Protein AF-A0A9D4FKT5-F1 (afdb_monomer_lite)

pLDDT: mean 92.28, std 6.34, range [63.06, 96.75]

Radius of gyration: 14.23 Å; chains: 1; bounding box: 28×34×32 Å

Foldseek 3Di:
DDPVVLLVVLVVVLVLLVCLVPDPHRDAAEAELDDPPDPSNVSNCVNHPPSVVGNHHYYNHHPVVVDPPVPDDDDDPPDPDDDDD

Organism: Dreissena polymorpha (NCBI:txid45954)

Sequence (85 aa):
MSSKEKGKLAMQVGRLYGSNRWADKPAHIYLTGLKKGRQLYQEMVNKNSGFENYLIDVAEKTHVELFPLDRIVYLSPDSCTPPPS

Secondary structure (DSSP, 8-state):
--HHHHHHHHHHHHHHHHHHHTSSS----EETT--TTSHHHHHHHHHSTTGGGSS-EE-SS-HHHHS-GGG-----TT-SSPPP-

Structure (mmCIF, N/CA/C/O backbone):
data_AF-A0A9D4FKT5-F1
#
_entry.id   AF-A0A9D4FKT5-F1
#
loop_
_atom_site.group_PDB
_atom_site.id
_atom_site.type_symbol
_atom_site.label_atom_id
_atom_site.label_alt_id
_atom_site.label_comp_id
_atom_site.label_asym_id
_atom_site.label_entity_id
_atom_site.label_seq_id
_atom_site.pdbx_PDB_ins_code
_atom_site.Cartn_x
_atom_site.Cartn_y
_atom_site.Cartn_z
_atom_site.occupancy
_atom_site.B_iso_or_equiv
_atom_site.auth_seq_id
_atom_site.auth_comp_id
_atom_site.auth_asym_id
_atom_site.auth_atom_id
_atom_site.pdbx_PDB_model_num
ATOM 1 N N . MET A 1 1 ? -1.350 -12.420 14.016 1.00 76.00 1 MET A N 1
ATOM 2 C CA . MET A 1 1 ? -0.641 -11.131 14.169 1.00 76.00 1 MET A CA 1
ATOM 3 C C . MET A 1 1 ? -1.197 -10.354 15.351 1.00 76.00 1 MET A C 1
ATOM 5 O O . MET A 1 1 ? -2.374 -9.996 15.356 1.00 76.00 1 MET A O 1
ATOM 9 N N . SER A 1 2 ? -0.348 -10.084 16.331 1.00 92.69 2 SER A N 1
ATOM 10 C CA . SER A 1 2 ? -0.557 -9.132 17.422 1.00 92.69 2 SER A CA 1
ATOM 11 C C . SER A 1 2 ? -0.665 -7.687 16.912 1.00 92.69 2 SER A C 1
ATOM 13 O O . SER A 1 2 ? -0.258 -7.375 15.790 1.00 92.69 2 SER A O 1
ATOM 15 N N . SER A 1 3 ? -1.167 -6.771 17.743 1.00 90.56 3 SER A N 1
ATOM 16 C CA . SER A 1 3 ? -1.244 -5.339 17.401 1.00 90.56 3 SER A CA 1
ATOM 17 C C . SER A 1 3 ? 0.130 -4.734 17.082 1.00 90.56 3 SER A C 1
ATOM 19 O O . SER A 1 3 ? 0.261 -3.948 16.148 1.00 90.56 3 SER A O 1
ATOM 21 N N . LYS A 1 4 ? 1.186 -5.162 17.791 1.00 92.50 4 LYS A N 1
ATOM 22 C CA . LYS A 1 4 ? 2.566 -4.716 17.534 1.00 92.50 4 LYS A CA 1
ATOM 23 C C . LYS A 1 4 ? 3.050 -5.136 16.144 1.00 92.50 4 LYS A C 1
ATOM 25 O O . LYS A 1 4 ? 3.687 -4.346 15.453 1.00 92.50 4 LYS A O 1
ATOM 30 N N . GLU A 1 5 ? 2.747 -6.363 15.728 1.00 95.94 5 GLU A N 1
ATOM 31 C CA . GLU A 1 5 ? 3.096 -6.859 14.391 1.00 95.94 5 GLU A CA 1
ATOM 32 C C . GLU A 1 5 ? 2.304 -6.142 13.294 1.00 95.94 5 GLU A C 1
ATOM 34 O O . GLU A 1 5 ? 2.880 -5.800 12.266 1.00 95.94 5 GLU A O 1
ATOM 39 N N . LYS A 1 6 ? 1.019 -5.836 13.527 1.00 93.69 6 LYS A N 1
ATOM 40 C CA . LYS A 1 6 ? 0.206 -5.034 12.593 1.00 93.69 6 LYS A CA 1
ATOM 41 C C . LYS A 1 6 ? 0.786 -3.631 12.403 1.00 93.69 6 LYS A C 1
ATOM 43 O O . LYS A 1 6 ? 0.919 -3.185 11.270 1.00 93.69 6 LYS A O 1
ATOM 48 N N . GLY A 1 7 ? 1.206 -2.973 13.486 1.00 93.81 7 GLY A N 1
ATOM 49 C CA . GLY A 1 7 ? 1.861 -1.664 13.410 1.00 93.81 7 GLY A CA 1
ATOM 50 C C . GLY A 1 7 ? 3.196 -1.701 12.655 1.00 93.81 7 GLY A C 1
ATOM 51 O O . GLY A 1 7 ? 3.494 -0.793 11.879 1.00 93.81 7 GLY A O 1
ATOM 52 N N . LYS A 1 8 ? 3.990 -2.770 12.822 1.00 95.62 8 LYS A N 1
ATOM 53 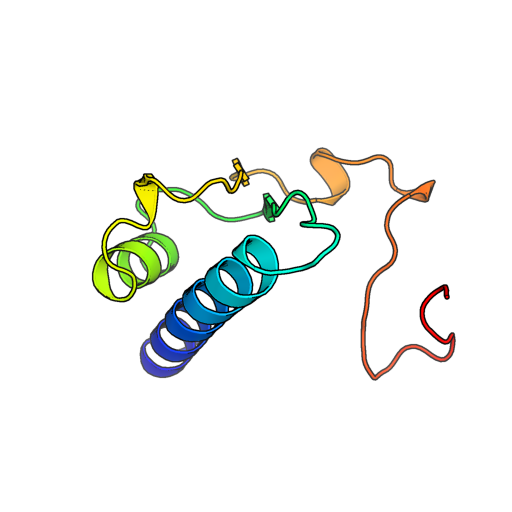C CA . LYS A 1 8 ? 5.215 -2.978 12.028 1.00 95.62 8 LYS A CA 1
ATOM 54 C C . LYS A 1 8 ? 4.903 -3.152 10.541 1.00 95.62 8 LYS A C 1
ATOM 56 O O . LYS A 1 8 ? 5.541 -2.491 9.725 1.00 95.62 8 LYS A O 1
ATOM 61 N N . LEU A 1 9 ? 3.911 -3.981 10.208 1.00 95.69 9 LEU A N 1
ATOM 62 C CA . LEU A 1 9 ? 3.460 -4.179 8.830 1.00 95.69 9 LEU A CA 1
ATOM 63 C C . LEU A 1 9 ? 2.982 -2.860 8.205 1.00 95.69 9 LEU A C 1
ATOM 65 O O . LEU A 1 9 ? 3.381 -2.531 7.093 1.00 95.69 9 LEU A O 1
ATOM 69 N N . ALA A 1 10 ? 2.204 -2.058 8.938 1.00 95.44 10 ALA A N 1
ATOM 70 C CA . ALA A 1 10 ? 1.752 -0.748 8.472 1.00 95.44 10 ALA A CA 1
ATOM 71 C C . ALA A 1 10 ? 2.925 0.177 8.101 1.00 95.44 10 ALA A C 1
ATOM 73 O O . ALA A 1 10 ? 2.895 0.801 7.041 1.00 95.44 10 ALA A O 1
ATOM 74 N N . MET A 1 11 ? 3.989 0.221 8.912 1.00 95.44 11 MET A N 1
ATOM 75 C CA . MET A 1 11 ? 5.185 1.004 8.572 1.00 95.44 11 MET A CA 1
ATOM 76 C C . MET A 1 11 ? 5.956 0.435 7.374 1.00 95.44 11 MET A C 1
ATOM 78 O O . MET A 1 11 ? 6.524 1.198 6.594 1.00 95.44 11 MET A O 1
ATOM 82 N N . GLN A 1 12 ? 5.998 -0.892 7.215 1.00 96.12 12 GLN A N 1
ATOM 83 C CA . GLN A 1 12 ? 6.621 -1.524 6.047 1.00 96.12 12 GLN A CA 1
ATOM 84 C C . GLN A 1 12 ? 5.894 -1.141 4.753 1.00 96.12 12 GLN A C 1
ATOM 86 O O . GLN A 1 12 ? 6.556 -0.834 3.767 1.00 96.12 12 GLN A O 1
ATOM 91 N N . VAL A 1 13 ? 4.559 -1.067 4.774 1.00 95.75 13 VAL A N 1
ATOM 92 C CA . VAL A 1 13 ? 3.758 -0.599 3.629 1.00 95.75 13 VAL A CA 1
ATOM 93 C C . VAL A 1 13 ? 4.067 0.859 3.280 1.00 95.75 13 VAL A C 1
ATOM 95 O O . VAL A 1 13 ? 4.259 1.174 2.107 1.00 95.75 13 VAL A O 1
ATOM 98 N N . GLY A 1 14 ? 4.192 1.745 4.275 1.00 95.19 14 GLY A N 1
ATOM 99 C CA . GLY A 1 14 ? 4.598 3.135 4.034 1.00 95.19 14 GLY A CA 1
ATOM 100 C C . GLY A 1 14 ? 5.967 3.244 3.355 1.00 95.19 14 GLY A C 1
ATOM 101 O O . GLY A 1 14 ? 6.137 3.994 2.394 1.00 95.19 14 GLY A O 1
ATOM 102 N N . ARG A 1 15 ? 6.937 2.437 3.804 1.00 95.88 15 ARG A N 1
ATOM 103 C CA . ARG A 1 15 ? 8.276 2.368 3.193 1.00 95.88 15 ARG A CA 1
ATOM 104 C C . ARG A 1 15 ? 8.243 1.798 1.775 1.00 95.88 15 ARG A C 1
ATOM 106 O O . ARG A 1 15 ? 8.910 2.350 0.907 1.00 95.88 15 ARG A O 1
ATOM 113 N N . LEU A 1 16 ? 7.462 0.739 1.542 1.00 96.31 16 LEU A N 1
ATOM 114 C CA . LEU A 1 16 ? 7.252 0.152 0.215 1.00 96.31 16 LEU A CA 1
ATOM 115 C C . LEU A 1 16 ? 6.739 1.211 -0.766 1.00 96.31 16 LEU A C 1
ATOM 117 O O . LEU A 1 16 ? 7.324 1.391 -1.830 1.00 96.31 16 LEU A O 1
ATOM 121 N N . TYR A 1 17 ? 5.689 1.945 -0.387 1.00 95.94 17 TYR A N 1
ATOM 122 C CA . TYR A 1 17 ? 5.129 3.004 -1.224 1.00 95.94 17 TYR A CA 1
ATOM 123 C C . TYR A 1 17 ? 6.145 4.114 -1.502 1.00 95.94 17 TYR A C 1
ATOM 125 O O . TYR A 1 17 ? 6.326 4.506 -2.654 1.00 95.94 17 TYR A O 1
ATOM 133 N N . GLY A 1 18 ? 6.843 4.586 -0.464 1.00 94.88 18 GLY A N 1
ATOM 134 C CA . GLY A 1 18 ? 7.891 5.594 -0.613 1.00 94.88 18 GLY A CA 1
ATOM 135 C C . GLY A 1 18 ? 8.988 5.150 -1.582 1.00 94.88 18 GLY A C 1
ATOM 136 O O . GLY A 1 18 ? 9.322 5.894 -2.497 1.00 94.88 18 GLY A O 1
ATOM 137 N N . SER A 1 19 ? 9.497 3.925 -1.432 1.00 95.81 19 SER A N 1
ATOM 138 C CA . SER A 1 19 ? 10.521 3.368 -2.324 1.00 95.81 19 SER A CA 1
ATOM 139 C C . SER A 1 19 ? 10.020 3.224 -3.760 1.00 95.81 19 SER A C 1
ATOM 141 O O . SER A 1 19 ? 10.744 3.554 -4.690 1.00 95.81 19 SER A O 1
ATOM 143 N N . ASN A 1 20 ? 8.786 2.753 -3.948 1.00 96.69 20 ASN A N 1
ATOM 144 C CA . ASN A 1 20 ? 8.204 2.560 -5.273 1.00 96.69 20 ASN A CA 1
ATOM 145 C C . ASN A 1 20 ? 7.953 3.887 -5.998 1.00 96.69 20 ASN A C 1
ATOM 147 O O . ASN A 1 20 ? 8.188 3.985 -7.196 1.00 96.69 20 ASN A O 1
ATOM 151 N N . ARG A 1 21 ? 7.521 4.925 -5.267 1.00 94.56 21 ARG A N 1
ATOM 152 C CA . ARG A 1 21 ? 7.279 6.268 -5.816 1.00 94.56 21 ARG A CA 1
ATOM 153 C C . ARG A 1 21 ? 8.536 6.891 -6.429 1.00 94.56 21 ARG A C 1
ATOM 155 O O . ARG A 1 21 ? 8.414 7.667 -7.370 1.00 94.56 21 ARG A O 1
ATOM 162 N N . TRP A 1 22 ? 9.707 6.577 -5.880 1.00 94.38 22 TRP A N 1
ATOM 163 C CA . TRP A 1 22 ? 10.998 7.105 -6.330 1.00 94.38 22 TRP A CA 1
ATOM 164 C C . TRP A 1 22 ? 11.810 6.110 -7.169 1.00 94.38 22 TRP A C 1
ATOM 166 O O . TRP A 1 22 ? 12.959 6.395 -7.487 1.00 94.38 22 TRP A O 1
ATOM 176 N N . ALA A 1 23 ? 11.252 4.946 -7.508 1.00 95.75 23 ALA A N 1
ATOM 177 C CA . ALA A 1 23 ? 11.925 3.983 -8.370 1.00 95.75 23 ALA A CA 1
ATOM 178 C C . ALA A 1 23 ? 11.955 4.483 -9.823 1.00 95.75 23 ALA A C 1
ATOM 180 O O . ALA A 1 23 ? 10.990 5.088 -10.286 1.00 95.75 23 ALA A O 1
ATOM 181 N N . ASP A 1 24 ? 13.009 4.146 -10.573 1.00 96.50 24 ASP A N 1
ATOM 182 C CA . ASP A 1 24 ? 13.110 4.470 -12.008 1.00 96.50 24 ASP A CA 1
ATOM 183 C C . ASP A 1 24 ? 11.945 3.881 -12.821 1.00 96.50 24 ASP A C 1
ATOM 185 O O . ASP A 1 24 ? 11.530 4.424 -13.844 1.00 96.50 24 ASP A O 1
ATOM 189 N N . LYS A 1 25 ? 11.415 2.744 -12.354 1.00 95.88 25 LYS A N 1
ATOM 190 C CA . LYS A 1 25 ? 10.249 2.056 -12.913 1.00 95.88 25 LYS A CA 1
ATOM 191 C C . LYS A 1 25 ? 9.295 1.669 -11.778 1.00 95.88 25 LYS A C 1
ATOM 193 O O . LYS A 1 25 ? 9.405 0.558 -11.257 1.00 95.88 25 LYS A O 1
ATOM 198 N N . PRO A 1 26 ? 8.381 2.565 -11.369 1.00 95.94 26 PRO A N 1
ATOM 199 C CA . PRO A 1 26 ? 7.407 2.270 -10.326 1.00 95.94 26 PRO A CA 1
ATOM 200 C C . PRO A 1 26 ? 6.500 1.108 -10.736 1.00 95.94 26 PRO A C 1
ATOM 202 O O . PRO A 1 26 ? 5.930 1.102 -11.828 1.00 95.94 26 PRO A O 1
ATOM 205 N N . ALA A 1 27 ? 6.337 0.134 -9.848 1.00 95.06 27 ALA A N 1
ATOM 206 C CA . ALA A 1 27 ? 5.371 -0.939 -10.014 1.00 95.06 27 ALA A CA 1
ATOM 207 C C . ALA A 1 27 ? 3.960 -0.465 -9.641 1.00 95.06 27 ALA A C 1
ATOM 209 O O . ALA A 1 27 ? 3.782 0.428 -8.806 1.00 95.06 27 ALA A O 1
ATOM 210 N N . HIS A 1 28 ? 2.944 -1.118 -10.204 1.00 95.81 28 HIS A N 1
ATOM 211 C CA . HIS A 1 28 ? 1.580 -0.961 -9.716 1.00 95.81 28 HIS A CA 1
ATOM 212 C C . HIS A 1 28 ? 1.383 -1.833 -8.467 1.00 95.81 28 HIS A C 1
ATOM 214 O O . HIS A 1 28 ? 1.405 -3.061 -8.547 1.00 95.81 28 HIS A O 1
ATOM 220 N N . ILE A 1 29 ? 1.233 -1.200 -7.301 1.00 96.56 29 ILE A N 1
ATOM 221 C CA . ILE A 1 29 ? 1.095 -1.899 -6.020 1.00 96.56 29 ILE A CA 1
ATOM 222 C C . ILE A 1 29 ? -0.371 -2.250 -5.755 1.00 96.56 29 ILE A C 1
ATOM 224 O O . ILE A 1 29 ? -1.226 -1.367 -5.705 1.00 96.56 29 ILE A O 1
ATOM 228 N N . TYR A 1 30 ? -0.611 -3.528 -5.457 1.00 96.75 30 TYR A N 1
ATOM 229 C CA . TYR A 1 30 ? -1.888 -4.053 -4.979 1.00 96.75 30 TYR A CA 1
ATOM 230 C C . TYR A 1 30 ? -1.768 -4.563 -3.540 1.00 96.75 30 TYR A C 1
ATOM 232 O O . TYR A 1 30 ? -0.931 -5.413 -3.234 1.00 96.75 30 TYR A O 1
ATOM 240 N N . LEU A 1 31 ? -2.652 -4.100 -2.658 1.00 95.88 31 LEU A N 1
ATOM 241 C CA . LEU A 1 31 ? -2.879 -4.669 -1.330 1.00 95.88 31 LEU A CA 1
ATOM 242 C C . LEU A 1 31 ? -4.162 -5.509 -1.365 1.00 95.88 31 LEU A C 1
ATOM 244 O O . LEU A 1 31 ? -5.269 -5.000 -1.186 1.00 95.88 31 LEU A O 1
ATOM 248 N N . THR A 1 32 ? -4.001 -6.805 -1.632 1.00 96.31 32 THR A N 1
ATOM 249 C CA . THR A 1 32 ? -5.102 -7.779 -1.773 1.00 96.31 32 THR A CA 1
ATOM 250 C C . THR A 1 32 ? -5.469 -8.438 -0.444 1.00 96.31 32 THR A C 1
ATOM 252 O O . THR A 1 32 ? -4.636 -8.504 0.461 1.00 96.31 32 THR A O 1
ATOM 255 N N . GLY A 1 33 ? -6.685 -8.976 -0.324 1.00 94.25 33 GLY A N 1
ATOM 256 C CA . GLY A 1 33 ? -7.174 -9.585 0.919 1.00 94.25 33 GLY A CA 1
ATOM 257 C C . GLY A 1 33 ? -7.344 -8.579 2.065 1.00 94.25 33 GLY A C 1
ATOM 258 O O . GLY A 1 33 ? -7.459 -8.970 3.230 1.00 94.25 33 GLY A O 1
ATOM 259 N N . LEU A 1 34 ? -7.327 -7.277 1.761 1.00 92.88 34 LEU A N 1
ATOM 260 C CA . LEU A 1 34 ? -7.374 -6.204 2.744 1.00 92.88 34 LEU A CA 1
ATOM 261 C C . LEU A 1 34 ? -8.745 -5.531 2.716 1.00 92.88 34 LEU A C 1
ATOM 263 O O . LEU A 1 34 ? -9.071 -4.739 1.834 1.00 92.88 34 LEU A O 1
ATOM 267 N N . LYS A 1 35 ? -9.551 -5.816 3.737 1.00 90.56 35 LYS A N 1
ATOM 268 C CA . LYS A 1 35 ? -10.864 -5.192 3.903 1.00 90.56 35 LYS A CA 1
ATOM 269 C C . LYS A 1 35 ? -10.745 -3.810 4.549 1.00 90.56 35 LYS A C 1
ATOM 271 O O . LYS A 1 35 ? -10.257 -3.688 5.680 1.00 90.56 35 LYS A O 1
ATOM 276 N N . LYS A 1 36 ? -11.259 -2.783 3.864 1.00 87.31 36 LYS A N 1
ATOM 277 C CA . LYS A 1 36 ? -11.389 -1.425 4.420 1.00 87.31 36 LYS A CA 1
ATOM 278 C C . LYS A 1 36 ? -12.203 -1.460 5.721 1.00 87.31 36 LYS A C 1
ATOM 280 O O . LYS A 1 36 ? -13.163 -2.217 5.849 1.00 87.31 36 LYS A O 1
ATOM 285 N N . GLY A 1 37 ? -11.782 -0.682 6.717 1.00 83.06 37 GLY A N 1
ATOM 286 C CA . GLY A 1 37 ? -12.434 -0.625 8.033 1.00 83.06 37 GLY A CA 1
ATOM 287 C C . GLY A 1 37 ? -12.069 -1.750 9.015 1.00 83.06 37 GLY A C 1
ATOM 288 O O . GLY A 1 37 ? -12.484 -1.700 10.170 1.00 83.06 37 GLY A O 1
ATOM 289 N N . ARG A 1 38 ? -11.261 -2.748 8.622 1.00 89.69 38 ARG A N 1
ATOM 290 C CA . ARG A 1 38 ? -10.662 -3.691 9.587 1.00 89.69 38 ARG A CA 1
ATOM 291 C C . ARG A 1 38 ? -9.473 -3.055 10.309 1.00 89.69 38 ARG A C 1
ATOM 293 O O . ARG A 1 38 ? -8.832 -2.145 9.791 1.00 89.69 38 ARG A O 1
ATOM 300 N N . GLN A 1 39 ? -9.123 -3.614 11.470 1.00 90.38 39 GLN A N 1
ATOM 301 C CA . GLN A 1 39 ? -8.039 -3.110 12.322 1.00 90.38 39 GLN A CA 1
ATOM 302 C C . GLN A 1 39 ? -6.717 -2.909 11.562 1.00 90.38 39 GLN A C 1
ATOM 304 O O . GLN A 1 39 ? -6.035 -1.921 11.784 1.00 90.38 39 GLN A O 1
ATOM 309 N N . LEU A 1 40 ? -6.352 -3.815 10.645 1.00 92.06 40 LEU A N 1
ATOM 310 C CA . LEU A 1 40 ? -5.112 -3.670 9.878 1.00 92.06 40 LEU A CA 1
ATOM 311 C C . LEU A 1 40 ? -5.149 -2.461 8.926 1.00 92.06 40 LEU A C 1
ATOM 313 O O . LEU A 1 40 ? -4.169 -1.731 8.848 1.00 92.06 40 LEU A O 1
ATOM 317 N N . TYR A 1 41 ? -6.278 -2.219 8.252 1.00 93.69 41 TYR A N 1
ATOM 318 C CA . TYR A 1 41 ? -6.456 -1.027 7.418 1.00 93.69 41 TYR A CA 1
ATOM 319 C C . TYR A 1 41 ? -6.380 0.250 8.265 1.00 93.69 41 TYR A C 1
ATOM 321 O O . TYR A 1 41 ? -5.691 1.195 7.901 1.00 93.69 41 TYR A O 1
ATOM 329 N N . GLN A 1 42 ? -7.029 0.256 9.433 1.00 93.25 42 GLN A N 1
ATOM 330 C CA . GLN A 1 42 ? -6.978 1.391 10.358 1.00 93.25 42 GLN A CA 1
ATOM 331 C C . GLN A 1 42 ? -5.550 1.676 10.841 1.00 93.25 42 GLN A C 1
ATOM 333 O O . GLN A 1 42 ? -5.141 2.830 10.873 1.00 93.25 42 GLN A O 1
ATOM 338 N N . GLU A 1 43 ? -4.760 0.645 11.155 1.00 94.12 43 GLU A N 1
ATOM 339 C CA . GLU A 1 43 ? -3.339 0.814 11.489 1.00 94.12 43 GLU A CA 1
ATOM 340 C C . GLU A 1 43 ? -2.548 1.435 10.329 1.00 94.12 43 GLU A C 1
ATOM 342 O O . GLU A 1 43 ? -1.708 2.302 10.563 1.00 94.12 43 GLU A O 1
ATOM 347 N N . MET A 1 44 ? -2.830 1.048 9.079 1.00 94.25 44 MET A N 1
ATOM 348 C CA . MET A 1 44 ? -2.194 1.661 7.907 1.00 94.25 44 MET A CA 1
ATOM 349 C C . MET A 1 44 ? -2.539 3.146 7.780 1.00 94.25 44 MET A C 1
ATOM 351 O O . MET A 1 44 ? -1.621 3.941 7.596 1.00 94.25 44 MET A O 1
ATOM 355 N N . VAL A 1 45 ? -3.813 3.517 7.939 1.00 94.06 45 VAL A N 1
ATOM 356 C CA . VAL A 1 45 ? -4.265 4.921 7.911 1.00 94.06 45 VAL A CA 1
ATOM 357 C C . VAL A 1 45 ? -3.647 5.731 9.054 1.00 94.06 45 VAL A C 1
ATOM 359 O O . VAL A 1 45 ? -3.149 6.830 8.837 1.00 94.06 45 VAL A O 1
ATOM 362 N N . ASN A 1 46 ? -3.610 5.173 10.266 1.00 93.19 46 ASN A N 1
ATOM 363 C CA . ASN A 1 46 ? -3.097 5.867 11.449 1.00 93.19 46 ASN A CA 1
ATOM 364 C C . ASN A 1 46 ? -1.577 6.067 11.409 1.00 93.19 46 ASN A C 1
ATOM 366 O O . ASN A 1 46 ? -1.067 7.072 11.903 1.00 93.19 46 ASN A O 1
ATOM 370 N N . LYS A 1 47 ? -0.832 5.087 10.883 1.00 92.69 47 LYS A N 1
ATOM 371 C CA . LYS A 1 47 ? 0.639 5.123 10.854 1.00 92.69 47 LYS A CA 1
ATOM 372 C C . LYS A 1 47 ? 1.197 5.825 9.626 1.00 92.69 47 LYS A C 1
ATOM 374 O O . LYS A 1 47 ? 2.311 6.338 9.697 1.00 92.69 47 LYS A O 1
ATOM 379 N N . ASN A 1 48 ? 0.453 5.848 8.525 1.00 92.56 48 ASN A N 1
ATOM 380 C CA . ASN A 1 48 ? 0.898 6.434 7.271 1.00 92.56 48 ASN A CA 1
ATOM 381 C C . ASN A 1 48 ? -0.007 7.614 6.917 1.00 92.56 48 ASN A C 1
ATOM 383 O O . ASN A 1 48 ? -1.113 7.442 6.408 1.00 92.56 48 ASN A O 1
ATOM 387 N N . SER A 1 49 ? 0.477 8.829 7.185 1.00 91.62 49 SER A N 1
ATOM 388 C CA . SER A 1 49 ? -0.266 10.048 6.859 1.00 91.62 49 SER A CA 1
ATOM 389 C C . SER A 1 49 ? -0.604 10.090 5.367 1.00 91.62 49 SER A C 1
ATOM 391 O O . SER A 1 49 ? 0.271 9.907 4.515 1.00 91.62 49 SER A O 1
ATOM 393 N N . GLY A 1 50 ? -1.885 10.297 5.058 1.00 91.44 50 GLY A N 1
ATOM 394 C CA . GLY A 1 50 ? -2.384 10.335 3.687 1.00 91.44 50 GLY A CA 1
ATOM 395 C C . GLY A 1 50 ? -2.407 8.981 2.973 1.00 91.44 50 GLY A C 1
ATOM 396 O O . GLY A 1 50 ? -2.437 8.984 1.747 1.00 91.44 50 GLY A O 1
ATOM 397 N N . PHE A 1 51 ? -2.404 7.851 3.695 1.00 93.69 51 PHE A N 1
ATOM 398 C CA . PHE A 1 51 ? -2.487 6.499 3.114 1.00 93.69 51 PHE A CA 1
ATOM 399 C C . PHE A 1 51 ? -3.601 6.350 2.069 1.00 93.69 51 PHE A C 1
ATOM 401 O O . PHE A 1 51 ? -3.409 5.721 1.037 1.00 93.69 51 PHE A O 1
ATOM 408 N N . GLU A 1 52 ? -4.757 6.969 2.306 1.00 91.94 52 GLU A N 1
ATOM 409 C CA . GLU A 1 52 ? -5.909 6.916 1.396 1.00 91.94 52 GLU A CA 1
ATOM 410 C C . GLU A 1 52 ? -5.660 7.627 0.057 1.00 91.94 52 GLU A C 1
ATOM 412 O O . GLU A 1 52 ? -6.363 7.367 -0.913 1.00 91.94 52 GLU A O 1
ATOM 417 N N . ASN A 1 53 ? -4.635 8.481 -0.003 1.00 93.25 53 ASN A N 1
ATOM 418 C CA . ASN A 1 53 ? -4.186 9.179 -1.207 1.00 93.25 53 ASN A CA 1
ATOM 419 C C . ASN A 1 53 ? -2.981 8.491 -1.869 1.00 93.25 53 ASN A C 1
ATOM 421 O O . ASN A 1 53 ? -2.368 9.059 -2.776 1.00 93.25 53 ASN A O 1
ATOM 425 N N . TYR A 1 54 ? -2.567 7.315 -1.390 1.00 94.44 54 TYR A N 1
ATOM 426 C CA . TYR A 1 54 ? -1.482 6.574 -2.023 1.00 94.44 54 TYR A CA 1
ATOM 427 C C . TYR A 1 54 ? -1.956 6.036 -3.374 1.00 94.44 54 TYR A C 1
ATOM 429 O O . TYR A 1 54 ? -3.081 5.562 -3.503 1.00 94.44 54 TYR A O 1
ATOM 437 N N . LEU A 1 55 ? -1.076 6.078 -4.375 1.00 94.88 55 LEU A N 1
ATOM 438 C CA . LEU A 1 55 ? -1.315 5.476 -5.691 1.00 94.8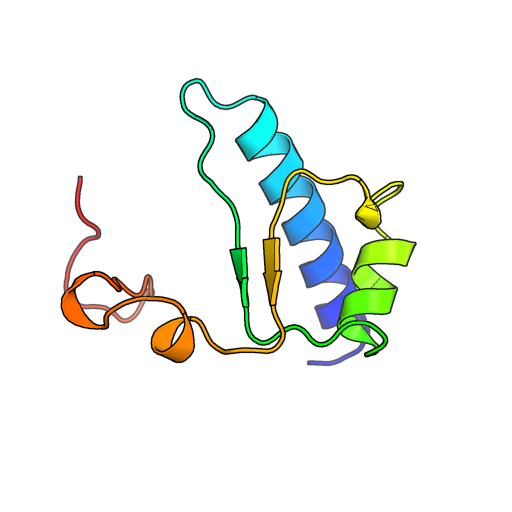8 55 LEU A CA 1
ATOM 439 C C . LEU A 1 55 ? -1.142 3.949 -5.616 1.00 94.88 55 LEU A C 1
ATOM 4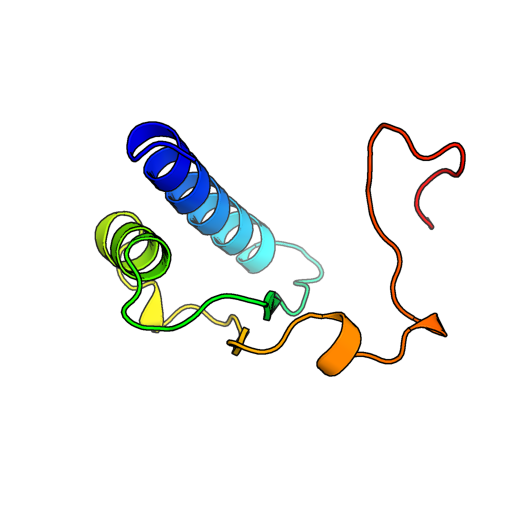41 O O . LEU A 1 55 ? -0.183 3.395 -6.153 1.00 94.88 55 LEU A O 1
ATOM 445 N N . ILE A 1 56 ? -2.027 3.295 -4.865 1.00 95.06 56 ILE A N 1
ATOM 446 C CA . ILE A 1 56 ? -2.067 1.848 -4.644 1.00 95.06 56 ILE A CA 1
ATOM 447 C C . ILE A 1 56 ? -3.515 1.360 -4.710 1.00 95.06 56 ILE A C 1
ATOM 449 O O . ILE A 1 56 ? -4.429 2.038 -4.236 1.00 95.06 56 ILE A O 1
ATOM 453 N N . ASP A 1 57 ? -3.719 0.152 -5.219 1.00 95.44 57 ASP A N 1
ATOM 454 C CA . ASP A 1 57 ? -5.033 -0.482 -5.241 1.00 95.44 57 ASP A CA 1
ATOM 455 C C . ASP A 1 57 ? -5.234 -1.335 -3.982 1.00 95.44 57 ASP A C 1
ATOM 457 O O . ASP A 1 57 ? -4.442 -2.225 -3.671 1.00 95.44 57 ASP A O 1
ATOM 461 N N . VAL A 1 58 ? -6.320 -1.087 -3.246 1.00 94.75 58 VAL A N 1
ATOM 462 C CA . VAL A 1 58 ? -6.712 -1.883 -2.071 1.00 94.75 58 VAL A CA 1
ATOM 463 C C . VAL A 1 58 ? -7.949 -2.701 -2.412 1.00 94.75 58 VAL A C 1
ATOM 465 O O . VAL A 1 58 ? -9.005 -2.136 -2.702 1.00 94.75 58 VAL A O 1
ATOM 468 N N . ALA A 1 59 ? -7.840 -4.025 -2.316 1.00 94.75 59 ALA A N 1
ATOM 469 C CA . ALA A 1 59 ? -8.914 -4.948 -2.657 1.00 94.75 59 ALA A CA 1
ATOM 470 C C . ALA A 1 59 ? -9.177 -5.960 -1.534 1.00 94.75 59 ALA A C 1
ATOM 472 O O . ALA A 1 59 ? -8.252 -6.533 -0.959 1.00 94.75 59 ALA A O 1
ATOM 473 N N . GLU A 1 60 ? -10.458 -6.229 -1.260 1.00 96.06 60 GLU A N 1
ATOM 474 C CA . GLU A 1 60 ? -10.867 -7.298 -0.334 1.00 96.06 60 GLU A CA 1
ATOM 475 C C . GLU A 1 60 ? -10.654 -8.694 -0.943 1.00 96.06 60 GLU A C 1
ATOM 477 O O . GLU A 1 60 ? -10.374 -9.640 -0.214 1.00 96.06 60 GLU A O 1
ATOM 482 N N . LYS A 1 61 ? -10.726 -8.805 -2.275 1.00 96.75 61 LYS A N 1
ATOM 483 C CA . LYS A 1 61 ? -10.431 -10.035 -3.022 1.00 96.75 61 LYS A CA 1
ATOM 484 C C . LYS A 1 61 ? -8.963 -10.434 -2.879 1.00 96.75 61 LYS A C 1
ATOM 486 O O . LYS A 1 61 ? -8.087 -9.572 -2.753 1.00 96.75 61 LYS A O 1
ATOM 491 N N . THR A 1 62 ? -8.691 -11.733 -2.928 1.00 95.75 62 THR A N 1
ATOM 492 C CA . THR A 1 62 ? -7.324 -12.269 -2.955 1.00 95.75 62 THR A CA 1
ATOM 493 C C . THR A 1 62 ? -6.665 -12.045 -4.321 1.00 95.75 62 THR A C 1
ATOM 495 O O . THR A 1 62 ? -7.335 -11.808 -5.323 1.00 95.75 62 THR A O 1
ATOM 498 N N . HIS A 1 63 ? -5.336 -12.122 -4.387 1.00 94.56 63 HIS A N 1
ATOM 499 C CA . HIS A 1 63 ? -4.592 -11.977 -5.645 1.00 94.56 63 HIS A CA 1
ATOM 500 C C . HIS A 1 63 ? -4.924 -13.086 -6.661 1.00 94.56 63 HIS A C 1
ATOM 502 O O . HIS A 1 63 ? -4.910 -12.806 -7.852 1.00 94.56 63 HIS A O 1
ATOM 508 N N . VAL A 1 64 ? -5.294 -14.296 -6.220 1.00 95.62 64 VAL A N 1
ATOM 509 C CA . VAL A 1 64 ? -5.754 -15.386 -7.108 1.00 95.62 64 VAL A CA 1
ATOM 510 C C . VAL A 1 64 ? -7.102 -15.067 -7.761 1.00 95.62 64 VAL A C 1
ATOM 512 O O . VAL A 1 64 ? -7.364 -15.477 -8.884 1.00 95.62 64 VAL A O 1
ATOM 515 N N . GLU A 1 65 ? -7.967 -14.320 -7.074 1.00 95.94 65 GLU A N 1
ATOM 516 C CA . GLU A 1 65 ? -9.257 -13.888 -7.626 1.00 95.94 65 GLU A CA 1
ATOM 517 C C . GLU A 1 65 ? -9.132 -12.668 -8.553 1.00 95.94 65 GLU A C 1
ATOM 519 O O . GLU A 1 65 ? -10.053 -12.380 -9.318 1.00 95.94 65 GLU A O 1
ATOM 524 N N . LEU A 1 66 ? -8.035 -11.913 -8.448 1.00 95.19 66 LEU A N 1
ATOM 525 C CA . LEU A 1 66 ? -7.797 -10.687 -9.218 1.00 95.19 66 LEU A CA 1
ATOM 526 C C . LEU A 1 66 ? -6.931 -10.921 -10.456 1.00 95.19 66 LEU A C 1
ATOM 528 O O . LEU A 1 66 ? -7.112 -10.234 -11.460 1.00 95.19 66 LEU A O 1
ATOM 532 N N . PHE A 1 67 ? -5.996 -11.867 -10.386 1.00 95.88 67 PHE A N 1
ATOM 533 C CA . PHE A 1 67 ? -5.010 -12.120 -11.427 1.00 95.88 67 PHE A CA 1
ATOM 534 C C . PHE A 1 67 ? -5.051 -13.583 -11.872 1.00 95.88 67 PHE A C 1
ATOM 536 O O . PHE A 1 67 ? -5.320 -14.471 -11.063 1.00 95.88 67 PHE A O 1
ATOM 543 N N . PRO A 1 68 ? -4.773 -13.858 -13.155 1.00 95.88 68 PRO A N 1
ATOM 544 C CA . PRO A 1 68 ? -4.748 -15.221 -13.657 1.00 95.88 68 PRO A CA 1
ATOM 545 C C . PRO A 1 68 ? -3.556 -15.983 -13.054 1.00 95.88 68 PRO A C 1
ATOM 547 O O . PRO A 1 68 ? -2.438 -15.467 -13.005 1.00 95.88 68 PRO A O 1
ATOM 550 N N . LEU A 1 69 ? -3.811 -17.202 -12.567 1.00 93.69 69 LEU A N 1
ATOM 551 C CA . LEU A 1 69 ? -2.864 -18.009 -11.783 1.00 93.69 69 LEU A CA 1
ATOM 552 C C . LEU A 1 69 ? -1.519 -18.246 -12.483 1.00 93.69 69 LEU A C 1
ATOM 554 O O . LEU A 1 69 ? -0.486 -18.251 -11.821 1.00 93.69 69 LEU A O 1
ATOM 558 N N . ASP A 1 70 ? -1.517 -18.398 -13.807 1.00 94.31 70 ASP A N 1
ATOM 559 C CA . ASP A 1 70 ? -0.319 -18.608 -14.630 1.00 94.31 70 ASP A CA 1
ATOM 560 C C . ASP A 1 70 ? 0.646 -17.412 -14.628 1.00 94.31 70 ASP A C 1
ATOM 562 O O . ASP A 1 70 ? 1.812 -17.557 -14.991 1.00 94.31 70 ASP A O 1
ATOM 566 N N . ARG A 1 71 ? 0.185 -16.235 -14.190 1.00 93.06 71 ARG A N 1
ATOM 567 C CA . ARG A 1 71 ? 1.004 -15.020 -14.067 1.00 93.06 71 ARG A CA 1
ATOM 568 C C . ARG A 1 71 ? 1.434 -14.720 -12.636 1.00 93.06 71 ARG A C 1
ATOM 570 O O . ARG A 1 71 ? 2.116 -13.721 -12.409 1.00 93.06 71 ARG A O 1
ATOM 577 N N . ILE A 1 72 ? 1.022 -15.538 -11.668 1.00 94.75 72 ILE A N 1
ATOM 578 C CA . ILE A 1 72 ? 1.322 -15.311 -10.256 1.00 94.75 72 ILE A CA 1
ATOM 579 C C . ILE A 1 72 ? 2.592 -16.068 -9.889 1.00 94.75 72 ILE A C 1
ATOM 581 O O . ILE A 1 72 ? 2.634 -17.295 -9.894 1.00 94.75 72 ILE A O 1
ATOM 585 N N . VAL A 1 73 ? 3.618 -15.315 -9.501 1.00 94.31 73 VAL A N 1
ATOM 586 C CA . VAL A 1 73 ? 4.845 -15.856 -8.917 1.00 94.31 73 VAL A CA 1
ATOM 587 C C . VAL A 1 73 ? 4.883 -15.469 -7.445 1.00 94.31 73 VAL A C 1
ATOM 589 O O . VAL A 1 73 ? 4.891 -14.287 -7.101 1.00 94.31 73 VAL A O 1
ATOM 592 N N . TYR A 1 74 ? 4.899 -16.471 -6.570 1.00 92.94 74 TYR A N 1
ATOM 593 C CA . TYR A 1 74 ? 5.014 -16.260 -5.133 1.00 92.94 74 TYR A CA 1
ATOM 594 C C . TYR A 1 74 ? 6.473 -16.214 -4.698 1.00 92.94 74 TYR A C 1
ATOM 596 O O . TYR A 1 74 ? 7.222 -17.169 -4.886 1.00 92.94 74 TYR A O 1
ATOM 604 N N . LEU A 1 75 ? 6.853 -15.115 -4.052 1.00 91.69 75 LEU A N 1
ATOM 605 C CA 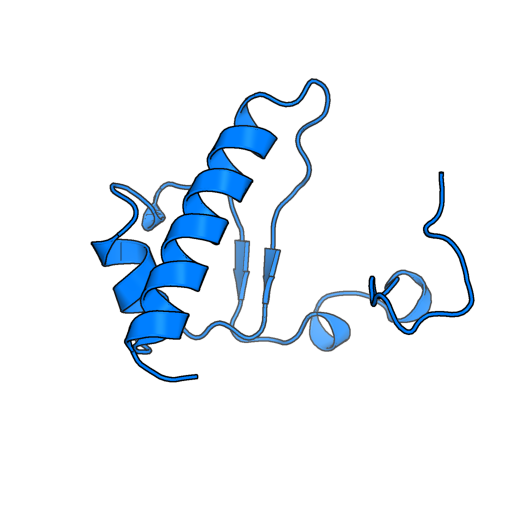. LEU A 1 75 ? 8.167 -14.964 -3.442 1.00 91.69 75 LEU A CA 1
ATOM 606 C C . LEU A 1 75 ? 8.129 -15.533 -2.020 1.00 91.69 75 LEU A C 1
ATOM 608 O O . LEU A 1 75 ? 7.468 -14.974 -1.144 1.00 91.69 75 LEU A O 1
ATOM 612 N N . SER A 1 76 ? 8.833 -16.641 -1.795 1.00 91.44 76 SER A N 1
ATOM 613 C CA . SER A 1 76 ? 9.000 -17.258 -0.478 1.00 91.44 76 SER A CA 1
ATOM 614 C C . SER A 1 76 ? 10.453 -17.698 -0.302 1.00 91.44 76 SER A C 1
ATOM 616 O O . SER A 1 76 ? 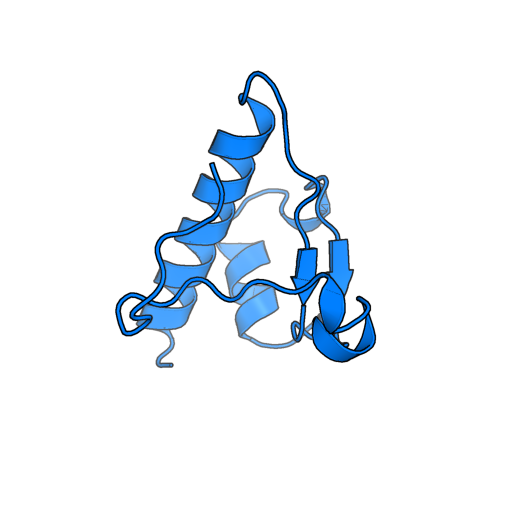11.010 -18.262 -1.238 1.00 91.44 76 SER A O 1
ATOM 618 N N . PRO A 1 77 ? 11.086 -17.492 0.866 1.00 90.00 77 PRO A N 1
ATOM 619 C CA . PRO A 1 77 ? 12.444 -17.986 1.103 1.00 90.00 77 PRO A CA 1
ATOM 620 C C . PRO A 1 77 ? 12.558 -19.515 0.989 1.00 90.00 77 PRO A C 1
ATOM 622 O O . PRO A 1 77 ? 13.634 -20.016 0.686 1.00 90.00 77 PRO A O 1
ATOM 625 N N . ASP A 1 78 ? 11.456 -20.246 1.185 1.00 91.88 78 ASP A N 1
ATOM 626 C CA . ASP A 1 78 ? 11.411 -21.709 1.074 1.00 91.88 78 ASP A CA 1
ATOM 627 C C . ASP A 1 78 ? 11.319 -22.205 -0.382 1.00 91.88 78 ASP A C 1
ATOM 629 O O . ASP A 1 78 ? 11.308 -23.412 -0.631 1.00 91.88 78 ASP A O 1
ATOM 633 N N . SER A 1 79 ? 11.213 -21.305 -1.368 1.00 87.56 79 SER A N 1
ATOM 634 C CA . SER A 1 79 ? 11.126 -21.713 -2.770 1.00 87.56 79 SER A CA 1
ATOM 635 C C . SER A 1 79 ? 12.478 -22.214 -3.281 1.00 87.56 79 SER A C 1
ATOM 637 O O . SER A 1 79 ? 13.474 -21.498 -3.218 1.00 87.56 79 SER A O 1
ATOM 639 N N . CYS A 1 80 ? 12.504 -23.403 -3.887 1.00 83.50 80 CYS A N 1
ATOM 640 C CA . CYS A 1 80 ? 13.706 -23.940 -4.538 1.00 83.50 80 CYS A CA 1
ATOM 641 C C . CYS A 1 80 ? 14.039 -23.267 -5.884 1.00 83.50 80 CYS A C 1
ATOM 643 O O . CYS A 1 80 ? 15.047 -23.602 -6.503 1.00 83.50 80 CYS A O 1
ATOM 645 N N . THR A 1 81 ? 13.195 -22.350 -6.362 1.00 78.69 81 THR A N 1
ATOM 646 C CA . THR A 1 81 ? 13.348 -21.650 -7.642 1.00 78.69 81 THR A CA 1
ATOM 647 C C . THR A 1 81 ? 13.707 -20.182 -7.410 1.00 78.69 81 THR A C 1
ATOM 649 O O . THR A 1 81 ? 12.988 -19.513 -6.666 1.00 78.69 81 THR A O 1
ATOM 652 N N . PRO A 1 82 ? 14.766 -19.647 -8.044 1.00 73.00 82 PRO A N 1
ATOM 653 C CA . PRO A 1 82 ? 15.081 -18.228 -7.936 1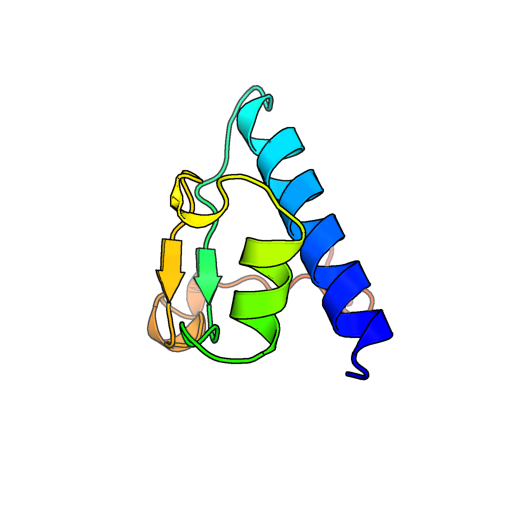.00 73.00 82 PRO A CA 1
ATOM 654 C C . PRO A 1 82 ? 13.986 -17.368 -8.597 1.00 73.00 82 PRO A C 1
ATOM 656 O O . PRO A 1 82 ? 13.348 -17.824 -9.551 1.00 73.00 82 PRO A O 1
ATOM 659 N N . PRO A 1 83 ? 13.755 -16.131 -8.115 1.00 69.69 83 PRO A N 1
ATOM 660 C CA . PRO A 1 83 ? 12.822 -15.210 -8.754 1.00 69.69 83 PRO A CA 1
ATOM 661 C C . PRO A 1 83 ? 13.276 -14.858 -10.183 1.00 69.69 83 PRO A C 1
ATOM 663 O O . PRO A 1 83 ? 14.482 -14.820 -10.439 1.00 69.69 83 PRO A O 1
ATOM 666 N N . PRO A 1 84 ? 12.333 -14.607 -11.112 1.00 70.38 84 PRO A N 1
ATOM 667 C CA . PRO A 1 84 ? 12.662 -14.219 -12.481 1.00 70.38 84 PRO A CA 1
ATOM 668 C C . PRO A 1 84 ? 13.418 -12.881 -12.512 1.00 70.38 84 PRO A C 1
ATOM 670 O O . PRO A 1 84 ? 13.088 -11.967 -11.752 1.00 70.38 84 PRO A O 1
ATOM 673 N N . SER A 1 85 ? 14.436 -12.812 -13.378 1.00 63.06 85 SER A N 1
ATOM 674 C CA . SER A 1 85 ? 15.345 -11.672 -13.578 1.00 63.06 85 SER A CA 1
ATOM 675 C C . SER A 1 85 ? 14.704 -10.486 -14.290 1.00 63.06 85 SER A C 1
ATOM 677 O O . SER A 1 85 ? 13.928 -10.726 -15.244 1.00 63.06 85 SER A O 1
#

InterPro domains:
  IPR007356 tRNA (guanine(9)-N1)-methyltransferase, eukaryotic [PF27710] (1-79)
  IPR007356 tRNA (guanine(9)-N1)-methyltransferase, eukaryotic [PTHR13563] (1-79)
  IPR028564 tRNA methyltransferase TRM10-type domain [PS51675] (1-85)
  IPR038459 tRNA methyltransferase TRM10-type domain superfamily [G3DSA:3.40.1280.30] (1-82)